Protein AF-A0A949MT12-F1 (afdb_monomer)

Radius of gyration: 16.6 Å; Cα contacts (8 Å, |Δi|>4): 36; chains: 1; bounding box: 38×30×39 Å

Nearest PDB structures (foldseek):
  4wny-assembly1_A-2  TM=4.966E-01  e=1.039E+00  Burkholderia pseudomallei 1710b
  3hgm-assembly2_D  TM=5.144E-01  e=3.813E+00  Halomonas elongata
  2pfs-assembly1_A-2  TM=4.929E-01  e=3.106E+00  Nitrosomonas e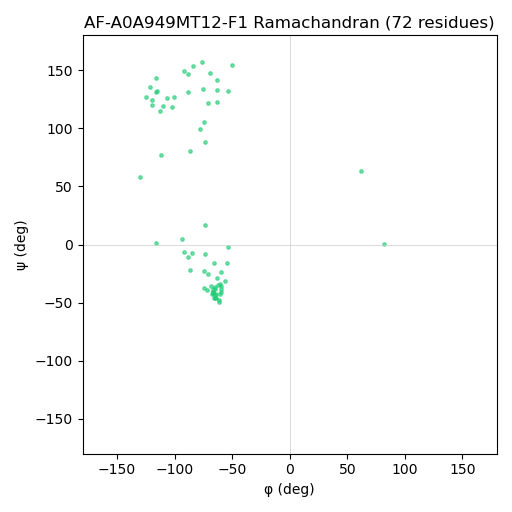uropaea ATCC 19718
  3cis-assembly4_H  TM=4.760E-01  e=7.059E+00  Mycobacterium tuberculosis
  5zyo-assembly2_D  TM=5.086E-01  e=9.938E+00  Escherichia coli K-12

pLDDT: mean 79.42, std 17.56, range [47.34, 97.06]

Foldseek 3Di:
DEEEQEDAPDPVSVVVVVVVVVDDDDPPYHYHYDYDDDDDDPPPPPPPPPPPPDVCVVVVVVVVVVVVVVVVVD

Structure (mmCIF, N/CA/C/O backbone):
data_AF-A0A949MT12-F1
#
_entry.id   AF-A0A949MT12-F1
#
loop_
_atom_site.group_PDB
_atom_site.id
_atom_site.type_symbol
_atom_site.label_atom_id
_atom_site.label_alt_id
_atom_site.label_comp_id
_atom_site.label_asym_id
_atom_site.label_entity_id
_atom_site.label_seq_id
_atom_site.pdbx_PDB_ins_code
_atom_site.Cartn_x
_atom_site.Cartn_y
_atom_site.Cartn_z
_atom_site.occupancy
_atom_site.B_iso_or_equiv
_atom_site.auth_seq_id
_atom_site.auth_comp_id
_atom_site.auth_asym_id
_atom_site.auth_atom_id
_atom_site.pdbx_PDB_model_num
ATOM 1 N N . MET A 1 1 ? -16.538 0.515 4.985 1.00 88.69 1 MET A N 1
ATOM 2 C CA . MET A 1 1 ? -15.960 1.330 3.881 1.00 88.69 1 MET A CA 1
ATOM 3 C C . MET A 1 1 ? -14.966 0.480 3.112 1.00 88.69 1 MET A C 1
ATOM 5 O O . MET A 1 1 ? -14.374 -0.397 3.718 1.00 88.69 1 MET A O 1
ATOM 9 N N . ASN A 1 2 ? -14.768 0.722 1.815 1.00 95.12 2 ASN A N 1
ATOM 10 C CA . ASN A 1 2 ? -13.750 0.010 1.035 1.00 95.12 2 ASN A CA 1
ATOM 11 C C . ASN A 1 2 ? -12.630 0.990 0.689 1.00 95.12 2 ASN A C 1
ATOM 13 O O . ASN A 1 2 ? -12.884 2.012 0.050 1.00 95.12 2 ASN A O 1
ATOM 17 N N . ILE A 1 3 ? -11.418 0.701 1.152 1.00 95.19 3 ILE A N 1
ATOM 18 C CA . ILE A 1 3 ? -10.263 1.596 1.066 1.00 95.19 3 ILE A CA 1
ATOM 19 C C . ILE A 1 3 ? -9.182 0.896 0.252 1.00 95.19 3 ILE A C 1
ATOM 21 O O . ILE A 1 3 ? -8.777 -0.215 0.583 1.00 95.19 3 ILE A O 1
ATOM 25 N N . LEU A 1 4 ? -8.709 1.543 -0.812 1.00 96.50 4 LEU A N 1
ATOM 26 C CA . LEU A 1 4 ? -7.601 1.047 -1.622 1.00 96.50 4 LEU A CA 1
ATOM 27 C C . LEU A 1 4 ? -6.349 1.876 -1.341 1.00 96.50 4 LEU A C 1
ATOM 29 O O . LEU A 1 4 ? -6.380 3.101 -1.449 1.00 96.50 4 LEU A O 1
ATOM 33 N N . ILE A 1 5 ? -5.258 1.202 -0.987 1.00 95.81 5 ILE A N 1
ATOM 34 C CA . ILE A 1 5 ? -3.955 1.806 -0.718 1.00 95.81 5 ILE A CA 1
ATOM 35 C C . ILE A 1 5 ? -2.993 1.345 -1.808 1.00 95.81 5 ILE A C 1
ATOM 37 O O . ILE A 1 5 ? -2.686 0.157 -1.907 1.00 95.81 5 ILE A O 1
ATOM 41 N N . ALA A 1 6 ? -2.525 2.286 -2.624 1.00 95.12 6 ALA A N 1
ATOM 42 C CA . ALA A 1 6 ? -1.492 2.030 -3.617 1.00 95.12 6 ALA A CA 1
ATOM 43 C C . ALA A 1 6 ? -0.102 2.224 -2.996 1.00 95.12 6 ALA A C 1
ATOM 45 O O . ALA A 1 6 ? 0.151 3.242 -2.351 1.00 95.12 6 ALA A O 1
ATOM 46 N N . LEU A 1 7 ? 0.786 1.254 -3.205 1.00 95.12 7 LEU A N 1
ATOM 47 C CA . LEU A 1 7 ? 2.177 1.277 -2.769 1.00 95.12 7 LEU A CA 1
ATOM 48 C C . LEU A 1 7 ? 3.092 1.256 -3.989 1.00 95.12 7 LEU A C 1
ATOM 50 O O . LEU A 1 7 ? 2.942 0.400 -4.859 1.00 95.12 7 LEU A O 1
ATOM 54 N N . ASP A 1 8 ? 4.068 2.152 -4.026 1.00 91.50 8 ASP A N 1
ATOM 55 C CA . ASP A 1 8 ? 5.116 2.212 -5.055 1.00 91.50 8 ASP A CA 1
ATOM 56 C C . ASP A 1 8 ? 6.521 1.960 -4.473 1.00 91.50 8 ASP A C 1
ATOM 58 O O . ASP A 1 8 ? 7.508 1.990 -5.197 1.00 91.50 8 ASP A O 1
ATOM 62 N N . GLY A 1 9 ? 6.623 1.695 -3.165 1.00 89.50 9 GLY A N 1
ATOM 63 C CA . GLY A 1 9 ? 7.896 1.473 -2.473 1.00 89.50 9 GLY A CA 1
ATOM 64 C C . GLY A 1 9 ? 8.628 2.759 -2.077 1.00 89.50 9 GLY A C 1
ATOM 65 O O . GLY A 1 9 ? 9.690 2.686 -1.466 1.00 89.50 9 GLY A O 1
ATOM 66 N N . SER A 1 10 ? 8.069 3.935 -2.373 1.00 92.38 10 SER A N 1
ATOM 67 C CA . SER A 1 10 ? 8.637 5.217 -1.952 1.00 92.38 10 SER A CA 1
ATOM 68 C C . SER A 1 10 ? 8.379 5.510 -0.469 1.00 92.38 10 SER A C 1
ATOM 70 O O . SER A 1 10 ? 7.383 5.063 0.109 1.00 92.38 10 SER A O 1
ATOM 72 N N . GLU A 1 11 ? 9.209 6.371 0.127 1.00 94.38 11 GLU A N 1
ATOM 73 C CA . GLU A 1 11 ? 8.980 6.926 1.472 1.00 94.38 11 GLU A CA 1
ATOM 74 C C . GLU A 1 11 ? 7.618 7.637 1.586 1.00 94.38 11 GLU A C 1
ATOM 76 O O . GLU A 1 11 ? 6.967 7.602 2.631 1.00 94.38 11 GLU A O 1
ATOM 81 N N . CYS A 1 12 ? 7.139 8.236 0.491 1.00 95.69 12 CYS A N 1
ATOM 82 C CA . CYS A 1 12 ? 5.819 8.857 0.426 1.00 95.69 12 CYS A CA 1
ATOM 83 C C . CYS A 1 12 ? 4.697 7.823 0.584 1.00 95.69 12 CYS A C 1
ATOM 85 O O . CYS A 1 12 ? 3.750 8.061 1.338 1.00 95.69 12 CYS A O 1
ATOM 87 N N . SER A 1 13 ? 4.801 6.668 -0.083 1.00 94.62 13 SER A N 1
ATOM 88 C CA . SER A 1 13 ? 3.809 5.596 0.067 1.00 94.62 13 SER A CA 1
ATOM 89 C C . SER A 1 13 ? 3.802 5.016 1.481 1.00 94.62 13 SER A C 1
ATOM 91 O O . SER A 1 13 ? 2.733 4.765 2.038 1.00 94.62 13 SER A O 1
ATOM 93 N N . LYS A 1 14 ? 4.974 4.912 2.120 1.00 94.88 14 LYS A N 1
ATOM 94 C CA . LYS A 1 14 ? 5.080 4.540 3.533 1.00 94.88 14 LYS A CA 1
ATOM 95 C C . LYS A 1 14 ? 4.375 5.553 4.442 1.00 94.88 14 LYS A C 1
ATOM 97 O O . LYS A 1 14 ? 3.554 5.159 5.268 1.00 94.88 14 LYS A O 1
ATOM 102 N N . ALA A 1 15 ? 4.646 6.846 4.272 1.00 96.38 15 ALA A N 1
ATOM 103 C CA . ALA A 1 15 ? 4.002 7.894 5.064 1.00 96.38 15 ALA A CA 1
ATOM 104 C C . ALA A 1 15 ? 2.472 7.908 4.877 1.00 96.38 15 ALA A C 1
ATOM 106 O O . ALA A 1 15 ? 1.731 8.173 5.826 1.00 96.38 15 ALA A O 1
ATOM 107 N N . ALA A 1 16 ? 1.984 7.581 3.675 1.00 95.12 16 ALA A N 1
ATOM 108 C CA . ALA A 1 16 ? 0.556 7.446 3.409 1.00 95.12 16 ALA A CA 1
ATOM 109 C C . ALA A 1 16 ? -0.074 6.295 4.212 1.00 95.12 16 ALA A C 1
ATOM 111 O O . ALA A 1 16 ? -1.144 6.478 4.794 1.00 95.12 16 ALA A O 1
ATOM 112 N N . VAL A 1 17 ? 0.596 5.140 4.304 1.00 96.06 17 VAL A N 1
ATOM 113 C CA . VAL A 1 17 ? 0.160 4.024 5.162 1.00 96.06 17 VAL A CA 1
ATOM 114 C C . VAL A 1 17 ? 0.128 4.451 6.626 1.00 96.06 17 VAL A C 1
ATOM 116 O O . VAL A 1 17 ? -0.887 4.253 7.291 1.00 96.06 17 VAL A O 1
ATOM 119 N N . ASP A 1 18 ? 1.193 5.090 7.112 1.00 96.12 18 ASP A N 1
ATOM 120 C CA . ASP A 1 18 ? 1.287 5.540 8.505 1.00 96.12 18 ASP A CA 1
ATOM 121 C C . ASP A 1 18 ? 0.152 6.535 8.846 1.00 96.12 18 ASP A C 1
ATOM 123 O O . ASP A 1 18 ? -0.474 6.450 9.907 1.00 96.12 18 ASP A O 1
ATOM 127 N N . PHE A 1 19 ? -0.208 7.422 7.910 1.00 95.38 19 PHE A N 1
ATOM 128 C CA . PHE A 1 19 ? -1.370 8.302 8.050 1.00 95.38 19 PHE A CA 1
ATOM 129 C C . PHE A 1 19 ? -2.695 7.530 8.085 1.00 95.38 19 PHE A C 1
ATOM 131 O O . PHE A 1 19 ? -3.531 7.795 8.952 1.00 95.38 19 PHE A O 1
ATOM 138 N N . VAL A 1 20 ? -2.899 6.571 7.177 1.00 95.00 20 VAL A N 1
ATOM 139 C CA . VAL A 1 20 ? -4.109 5.733 7.140 1.00 95.00 20 VAL A CA 1
ATOM 140 C C . VAL A 1 20 ? -4.268 4.959 8.452 1.00 95.00 20 VAL A C 1
ATOM 142 O O . VAL A 1 20 ? -5.366 4.921 9.002 1.00 95.00 20 VAL A O 1
ATOM 145 N N . LEU A 1 21 ? -3.187 4.422 9.019 1.00 93.88 21 LEU A N 1
ATOM 146 C CA . LEU A 1 21 ? -3.211 3.700 10.297 1.00 93.88 21 LEU A CA 1
ATOM 147 C C . LEU A 1 21 ? -3.637 4.570 11.489 1.00 93.88 21 LEU A C 1
ATOM 149 O O . LEU A 1 21 ? -4.223 4.058 12.438 1.00 93.88 21 LEU A O 1
ATOM 153 N N . SER A 1 22 ? 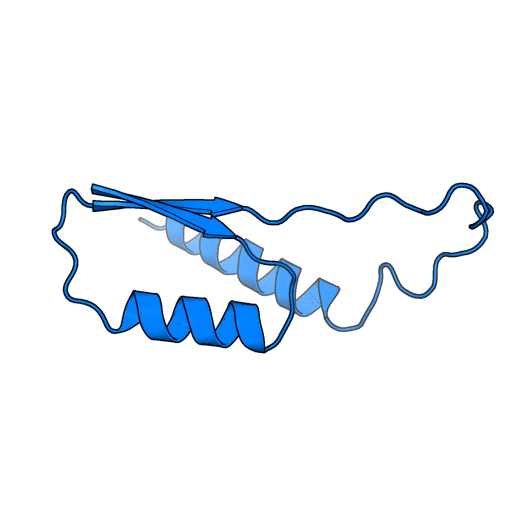-3.388 5.881 11.445 1.00 95.69 22 SER A N 1
ATOM 154 C CA . SER A 1 22 ? -3.728 6.802 12.544 1.00 95.69 22 SER A CA 1
ATOM 155 C C . SER A 1 22 ? -5.227 7.111 12.679 1.00 95.69 22 SER A C 1
ATOM 157 O O . SER A 1 22 ? -5.652 7.783 13.622 1.00 95.69 22 SER A O 1
ATOM 159 N N . ARG A 1 23 ? -6.045 6.669 11.720 1.00 94.38 23 ARG A N 1
ATOM 160 C CA . ARG A 1 23 ? -7.468 7.008 11.644 1.00 94.38 23 ARG A CA 1
ATOM 161 C C . ARG A 1 23 ? -8.320 6.009 12.438 1.00 94.38 23 ARG A C 1
ATOM 163 O O . ARG A 1 23 ? -8.014 4.820 12.465 1.00 94.38 23 ARG A O 1
ATOM 170 N N . PRO A 1 24 ? -9.430 6.458 13.046 1.00 94.94 24 PRO A N 1
ATOM 171 C CA . PRO A 1 24 ? -10.380 5.553 13.678 1.00 94.94 24 PRO A CA 1
ATOM 172 C C . PRO A 1 24 ? -11.204 4.828 12.605 1.00 94.94 24 PRO A C 1
ATOM 174 O O . PRO A 1 24 ? -12.095 5.421 11.994 1.00 94.94 24 PRO A O 1
ATOM 177 N N . TRP A 1 25 ? -10.900 3.551 12.385 1.00 95.75 25 TRP A N 1
ATOM 178 C CA . TRP A 1 25 ? -11.637 2.680 11.467 1.00 95.75 25 TRP A CA 1
ATOM 179 C C . TRP A 1 25 ? -12.747 1.926 12.184 1.00 95.75 25 TRP A C 1
ATOM 181 O O . TRP A 1 25 ? -12.647 1.602 13.371 1.00 95.75 25 TRP A O 1
ATOM 191 N N . ARG A 1 26 ? -13.822 1.640 11.456 1.00 96.75 26 ARG A N 1
ATOM 192 C CA . ARG A 1 26 ? -14.896 0.775 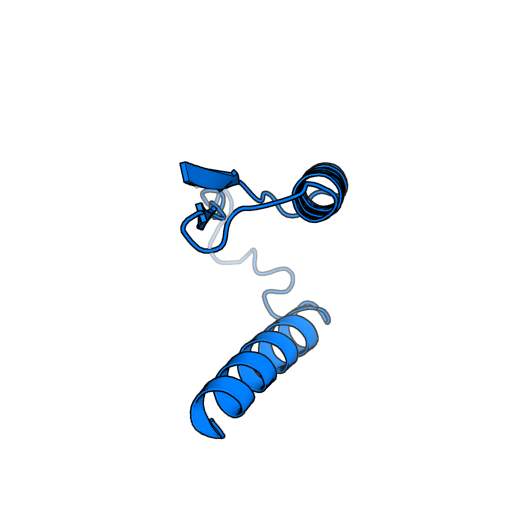11.937 1.00 96.75 26 ARG A CA 1
ATOM 193 C C . ARG A 1 26 ? -14.510 -0.689 11.690 1.00 96.75 26 ARG A C 1
ATOM 195 O O . ARG A 1 26 ? -13.761 -0.966 10.756 1.00 96.75 26 ARG A O 1
ATOM 202 N N . PRO A 1 27 ? -15.028 -1.646 12.479 1.00 9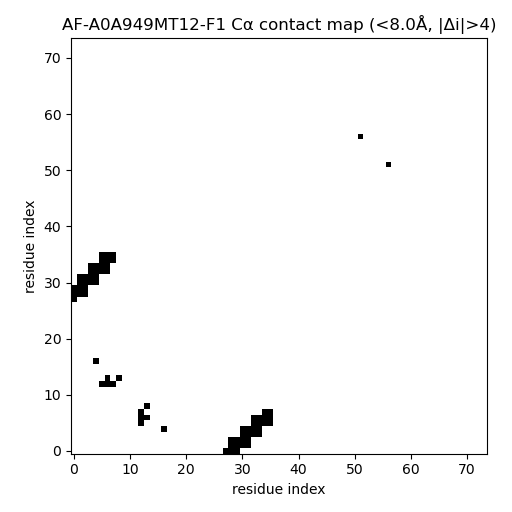4.75 27 PRO A N 1
ATOM 203 C CA . PRO A 1 27 ? -14.720 -3.067 12.290 1.00 94.75 27 PRO A CA 1
ATOM 204 C C . PRO A 1 27 ? -15.104 -3.631 10.912 1.00 94.75 27 PRO A C 1
ATOM 206 O O . PRO A 1 27 ? -14.553 -4.641 10.493 1.00 94.75 27 PRO A O 1
ATOM 209 N N . ASP A 1 28 ? -16.060 -3.002 10.226 1.00 96.88 28 ASP A N 1
ATOM 210 C CA . ASP A 1 28 ? -16.554 -3.371 8.896 1.00 96.88 28 ASP A CA 1
ATOM 211 C C . ASP A 1 28 ? -15.851 -2.623 7.747 1.00 96.88 28 ASP A C 1
ATOM 213 O O . ASP A 1 28 ? -16.226 -2.764 6.579 1.00 96.88 28 ASP A O 1
ATOM 217 N N . ASP A 1 29 ? -14.835 -1.811 8.051 1.00 96.31 29 ASP A N 1
ATOM 218 C CA . ASP A 1 29 ? -13.985 -1.214 7.029 1.00 96.31 29 ASP A CA 1
ATOM 219 C C . ASP A 1 29 ? -13.018 -2.259 6.459 1.00 96.31 29 ASP A C 1
ATOM 221 O O . ASP A 1 29 ? -12.388 -3.029 7.181 1.00 96.31 29 ASP A O 1
ATOM 225 N N . THR A 1 30 ? -12.902 -2.288 5.134 1.00 96.69 30 THR A N 1
ATOM 226 C CA . THR A 1 30 ? -12.060 -3.224 4.395 1.00 96.69 30 THR A CA 1
ATOM 227 C C . THR A 1 30 ? -10.971 -2.473 3.649 1.00 96.69 30 THR A C 1
ATOM 229 O O . THR A 1 30 ? -11.186 -1.377 3.119 1.00 96.69 30 THR A O 1
ATOM 232 N N . PHE A 1 31 ? -9.791 -3.083 3.602 1.00 96.69 31 PHE A N 1
ATOM 233 C CA . PHE A 1 31 ? -8.604 -2.511 2.986 1.00 96.69 31 PHE A CA 1
ATOM 234 C C . PHE A 1 31 ? -8.094 -3.428 1.887 1.00 96.69 31 PHE A C 1
ATOM 236 O O . PHE A 1 31 ? -7.975 -4.637 2.078 1.00 96.69 31 PHE A O 1
ATOM 243 N N . VAL A 1 32 ? -7.753 -2.833 0.751 1.00 97.06 32 VAL A N 1
ATOM 244 C CA . VAL A 1 32 ? -7.072 -3.498 -0.354 1.00 97.06 32 VAL A CA 1
ATOM 245 C C . VAL A 1 32 ? -5.752 -2.784 -0.572 1.00 97.06 32 VAL A C 1
ATOM 247 O O . VAL A 1 32 ? -5.726 -1.588 -0.851 1.00 97.06 32 VAL A O 1
ATOM 250 N N . ILE A 1 33 ? -4.656 -3.521 -0.444 1.00 95.31 33 ILE A N 1
ATOM 251 C CA . ILE A 1 33 ? -3.312 -3.005 -0.688 1.00 95.31 33 ILE A CA 1
ATOM 252 C C . ILE A 1 33 ? -2.885 -3.464 -2.078 1.00 95.31 33 ILE A C 1
ATOM 254 O O . ILE A 1 33 ? -2.951 -4.654 -2.384 1.00 95.31 33 ILE A O 1
ATOM 258 N N . VAL A 1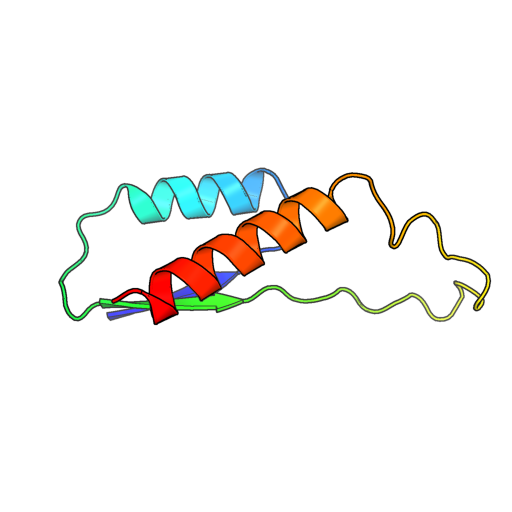 34 ? -2.466 -2.521 -2.919 1.00 95.25 34 VAL A N 1
ATOM 259 C CA . VAL A 1 34 ? -2.040 -2.783 -4.296 1.00 95.25 34 VAL A CA 1
ATOM 260 C C . VAL A 1 34 ? -0.637 -2.241 -4.498 1.00 95.25 34 VAL A C 1
ATOM 262 O O . VAL A 1 34 ? -0.386 -1.063 -4.269 1.00 95.25 34 VAL A O 1
ATOM 265 N N . HIS A 1 35 ? 0.256 -3.093 -4.983 1.00 93.88 35 HIS A N 1
ATOM 266 C CA . HIS A 1 35 ? 1.552 -2.691 -5.509 1.00 93.88 35 HIS A CA 1
ATOM 267 C C . HIS A 1 35 ? 1.595 -3.022 -6.999 1.00 93.88 35 HIS A C 1
ATOM 269 O O . HIS A 1 35 ? 1.208 -4.123 -7.400 1.00 93.88 35 HIS A O 1
ATOM 275 N N . VAL A 1 36 ? 2.026 -2.065 -7.819 1.00 90.38 36 VAL A N 1
ATOM 276 C CA . VAL A 1 36 ? 2.166 -2.253 -9.265 1.00 90.38 36 VAL A CA 1
ATOM 277 C C . VAL A 1 36 ? 3.640 -2.457 -9.569 1.00 90.38 36 VAL A C 1
ATOM 279 O O . VAL A 1 36 ? 4.449 -1.568 -9.331 1.00 90.38 36 VAL A O 1
ATOM 282 N N . VAL A 1 37 ? 3.970 -3.627 -10.110 1.00 85.81 37 VAL A N 1
ATOM 283 C CA . VAL A 1 37 ? 5.312 -3.902 -10.623 1.00 85.81 37 VAL A CA 1
ATOM 284 C C . VAL A 1 37 ? 5.501 -3.099 -11.905 1.00 85.81 37 VAL A C 1
ATOM 286 O O . VAL A 1 37 ? 4.714 -3.238 -12.845 1.00 85.81 37 VAL A O 1
ATOM 289 N N . GLU A 1 38 ? 6.522 -2.246 -11.934 1.00 81.38 38 GLU A N 1
ATOM 290 C CA . GLU A 1 38 ? 6.828 -1.437 -13.111 1.00 81.38 38 GLU A CA 1
ATOM 291 C C . GLU A 1 38 ? 7.201 -2.326 -14.310 1.00 81.38 38 GLU A C 1
ATOM 293 O O . GLU A 1 38 ? 7.875 -3.350 -14.144 1.00 81.38 38 GLU A O 1
ATOM 298 N N . PRO A 1 39 ? 6.769 -1.968 -15.534 1.00 78.19 39 PRO A N 1
ATOM 299 C CA . PRO A 1 39 ? 7.154 -2.714 -16.719 1.00 78.19 39 PRO A CA 1
ATOM 300 C C . PRO A 1 39 ? 8.670 -2.630 -16.914 1.00 78.19 39 PRO A C 1
ATOM 302 O O . PRO A 1 39 ? 9.247 -1.544 -16.891 1.00 78.19 39 PRO A O 1
ATOM 305 N N . MET A 1 40 ? 9.309 -3.773 -17.170 1.00 70.69 40 MET A N 1
ATOM 306 C CA . MET A 1 40 ? 10.706 -3.784 -17.598 1.00 70.69 40 MET A CA 1
ATOM 307 C C . MET A 1 40 ? 10.821 -3.061 -18.955 1.00 70.69 40 MET A C 1
ATOM 309 O O . MET A 1 40 ? 10.151 -3.469 -19.910 1.00 70.69 40 MET A O 1
ATOM 313 N N . PRO A 1 41 ? 11.644 -2.002 -19.071 1.00 73.50 41 PRO A N 1
ATOM 314 C CA . PRO A 1 41 ? 11.952 -1.360 -20.340 1.00 73.50 41 PRO A CA 1
ATOM 315 C C . PRO A 1 41 ? 12.465 -2.387 -21.355 1.00 73.50 41 PRO A C 1
ATOM 317 O O . PRO A 1 41 ? 13.333 -3.202 -21.044 1.00 73.50 41 PRO A O 1
ATOM 320 N N . ALA A 1 42 ? 11.921 -2.363 -22.574 1.00 66.38 42 ALA A N 1
ATOM 321 C CA . ALA A 1 42 ? 12.234 -3.346 -23.618 1.00 66.38 42 ALA A CA 1
ATOM 322 C C . ALA A 1 42 ? 13.697 -3.286 -24.108 1.00 66.38 42 ALA A C 1
ATOM 324 O O . ALA A 1 42 ? 14.172 -4.211 -24.764 1.00 66.38 42 ALA A O 1
ATOM 325 N N . ASP A 1 43 ? 14.402 -2.197 -23.803 1.00 67.94 43 ASP A N 1
ATOM 326 C CA . ASP A 1 43 ? 15.820 -1.967 -24.075 1.00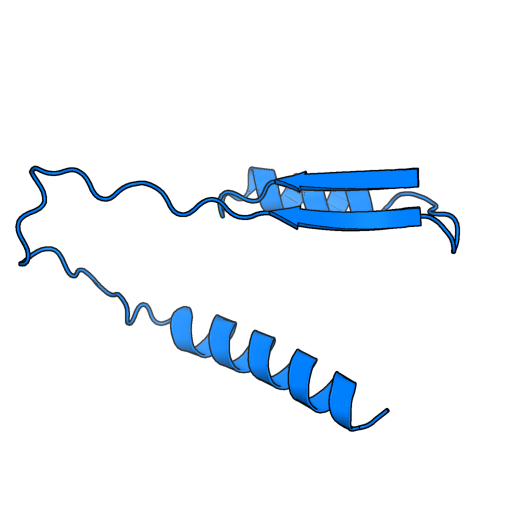 67.94 43 ASP A CA 1
ATOM 327 C C . ASP A 1 43 ? 16.747 -2.480 -22.959 1.00 67.94 43 ASP A C 1
ATOM 329 O O . ASP A 1 43 ? 17.953 -2.619 -23.182 1.00 67.94 43 ASP A O 1
ATOM 333 N N . MET A 1 44 ? 16.204 -2.857 -21.793 1.00 58.62 44 MET A N 1
ATOM 334 C CA . MET A 1 44 ? 16.927 -3.672 -20.821 1.00 58.62 44 MET A CA 1
ATOM 335 C C . MET A 1 44 ? 17.004 -5.104 -21.350 1.00 58.62 44 MET A C 1
ATOM 337 O O . MET A 1 44 ? 16.143 -5.944 -21.097 1.00 58.62 44 MET A O 1
ATOM 341 N N . GLY A 1 45 ? 18.051 -5.386 -22.130 1.00 54.97 45 GLY A N 1
ATOM 342 C CA . GLY A 1 45 ? 18.384 -6.748 -22.530 1.00 54.97 45 GLY A CA 1
ATOM 343 C C . GLY A 1 45 ? 18.422 -7.681 -21.314 1.00 54.97 45 GLY A C 1
ATOM 344 O O . GLY A 1 45 ? 18.714 -7.252 -20.200 1.00 54.97 45 GLY A O 1
ATOM 345 N N . ILE A 1 46 ? 18.190 -8.974 -21.551 1.00 54.00 46 ILE A N 1
ATOM 346 C CA . ILE A 1 46 ? 18.078 -10.082 -20.571 1.00 54.00 46 ILE A CA 1
ATOM 347 C C . ILE A 1 46 ? 19.294 -10.192 -19.601 1.00 54.00 46 ILE A C 1
ATOM 349 O O . ILE A 1 46 ? 19.311 -11.012 -18.692 1.00 54.00 46 ILE A O 1
ATOM 353 N N . ASN A 1 47 ? 20.313 -9.342 -19.765 1.00 52.31 47 ASN A N 1
ATOM 354 C CA . ASN A 1 47 ? 21.485 -9.206 -18.904 1.00 52.31 47 ASN A CA 1
ATOM 355 C C . ASN A 1 47 ? 21.348 -8.164 -17.776 1.00 52.31 47 ASN A C 1
ATOM 357 O O . ASN A 1 47 ? 22.255 -8.078 -16.948 1.00 52.31 47 ASN A O 1
ATOM 361 N N . TYR A 1 48 ? 20.272 -7.372 -17.700 1.00 50.88 48 TYR A N 1
ATOM 362 C CA . TYR A 1 48 ? 20.048 -6.497 -16.543 1.00 50.88 48 TYR A CA 1
ATOM 363 C C . TYR A 1 48 ? 19.306 -7.263 -15.443 1.00 50.88 48 TYR A C 1
ATOM 365 O O . TYR A 1 48 ? 18.102 -7.130 -15.250 1.00 50.88 48 TYR A O 1
ATOM 373 N N . VAL A 1 49 ? 20.068 -8.060 -14.692 1.00 52.31 49 VAL A N 1
ATOM 374 C CA . VAL A 1 49 ? 19.698 -8.461 -13.330 1.00 52.31 49 VAL A CA 1
ATOM 375 C C . VAL A 1 49 ? 20.683 -7.805 -12.363 1.00 52.31 49 VAL A C 1
ATOM 377 O O . VAL A 1 49 ? 21.597 -8.467 -11.868 1.00 52.31 49 VAL A O 1
ATOM 380 N N . PRO A 1 50 ? 20.561 -6.504 -12.056 1.00 48.56 50 PRO A N 1
ATOM 381 C CA . PRO A 1 50 ? 21.152 -5.992 -10.843 1.00 48.56 50 PRO A CA 1
ATOM 382 C C . PRO A 1 50 ? 20.197 -6.411 -9.734 1.00 48.56 50 PRO A C 1
ATOM 384 O O . PRO A 1 50 ? 19.173 -5.779 -9.491 1.00 48.56 50 PRO A O 1
ATOM 387 N N . THR A 1 51 ? 20.546 -7.494 -9.043 1.00 48.28 51 THR A N 1
ATOM 388 C CA . THR A 1 51 ? 20.018 -7.788 -7.705 1.00 48.28 51 THR A CA 1
ATOM 389 C C . THR A 1 51 ? 18.493 -7.985 -7.609 1.00 48.28 51 THR A C 1
ATOM 391 O O . THR A 1 51 ? 17.842 -7.330 -6.809 1.00 48.28 51 THR A O 1
ATOM 394 N N . CYS A 1 52 ? 17.939 -9.017 -8.262 1.00 47.34 52 CYS A N 1
ATOM 395 C CA . CYS A 1 52 ? 16.770 -9.736 -7.698 1.00 47.34 52 CYS A CA 1
ATOM 396 C C . CYS A 1 52 ? 17.160 -10.645 -6.503 1.00 47.34 52 CYS A C 1
ATOM 398 O O . CYS A 1 52 ? 16.460 -11.585 -6.141 1.00 47.34 52 CYS A O 1
ATOM 400 N N . THR A 1 53 ? 18.346 -10.388 -5.954 1.00 48.19 53 THR A N 1
ATOM 401 C CA . THR A 1 53 ? 18.798 -10.743 -4.615 1.00 48.19 53 THR A CA 1
ATOM 402 C C . THR A 1 53 ? 19.374 -9.469 -4.000 1.00 48.19 53 THR A C 1
ATOM 404 O O . THR A 1 53 ? 20.573 -9.381 -3.718 1.00 48.19 53 THR A O 1
ATOM 407 N N . SER A 1 54 ? 18.576 -8.406 -3.901 1.00 47.75 54 SER A N 1
ATOM 408 C CA . SER A 1 54 ? 18.978 -7.312 -3.019 1.00 47.75 54 SER A CA 1
ATOM 409 C C . SER A 1 54 ? 18.854 -7.843 -1.588 1.00 47.75 54 SER A C 1
ATOM 411 O O . SER A 1 54 ? 18.011 -8.691 -1.302 1.00 47.75 54 SER A O 1
ATOM 413 N N . VAL A 1 55 ? 19.702 -7.394 -0.665 1.00 49.88 55 VAL A N 1
ATOM 414 C CA . VAL A 1 55 ? 19.715 -7.865 0.738 1.00 49.88 55 VAL A CA 1
ATOM 415 C C . VAL A 1 55 ? 18.329 -7.716 1.415 1.00 49.88 55 VAL A C 1
ATOM 417 O O . VAL A 1 55 ? 18.047 -8.365 2.421 1.00 49.88 55 VAL A O 1
ATOM 420 N N . CYS A 1 56 ? 17.437 -6.916 0.820 1.00 51.03 56 CYS A N 1
ATOM 421 C CA . CYS A 1 56 ? 16.050 -6.707 1.216 1.00 51.03 56 CYS A CA 1
ATOM 422 C C . CYS A 1 56 ? 15.101 -7.875 0.879 1.00 51.03 56 CYS A C 1
ATOM 424 O O . CYS A 1 56 ? 14.085 -8.015 1.556 1.00 51.03 56 CYS A O 1
ATOM 426 N N . ASP A 1 57 ? 15.415 -8.737 -0.094 1.00 55.00 57 ASP A N 1
ATOM 427 C CA . ASP A 1 57 ? 14.514 -9.822 -0.520 1.00 55.00 57 ASP A CA 1
ATOM 428 C C . ASP A 1 57 ? 14.360 -10.893 0.565 1.00 55.00 57 ASP A C 1
ATOM 430 O O . ASP A 1 57 ? 13.257 -11.383 0.796 1.00 55.00 57 ASP A O 1
ATOM 434 N N . ASN A 1 58 ? 15.425 -11.183 1.321 1.00 59.97 58 ASN A N 1
ATOM 435 C CA . ASN A 1 58 ? 15.324 -12.057 2.492 1.00 59.97 58 ASN A CA 1
ATOM 436 C C . ASN A 1 58 ? 14.473 -11.421 3.593 1.00 59.97 58 ASN A C 1
ATOM 438 O O . ASN A 1 58 ? 13.668 -12.108 4.204 1.00 59.97 58 ASN A O 1
ATOM 442 N N . ALA A 1 59 ? 14.613 -10.119 3.850 1.00 66.38 59 ALA A N 1
ATOM 443 C CA . ALA A 1 59 ? 13.834 -9.456 4.894 1.00 66.38 59 ALA A CA 1
ATOM 444 C C . ALA A 1 59 ? 12.336 -9.417 4.549 1.00 66.38 59 ALA A C 1
ATOM 446 O O . ALA A 1 59 ? 11.501 -9.693 5.409 1.00 66.38 59 ALA A O 1
ATOM 447 N N . ILE A 1 60 ? 11.997 -9.129 3.288 1.00 64.81 60 ILE A N 1
ATOM 448 C CA . ILE A 1 60 ? 10.614 -9.142 2.794 1.00 64.81 60 ILE A CA 1
ATOM 449 C C . ILE A 1 60 ? 10.062 -10.571 2.793 1.00 64.81 60 ILE A C 1
ATOM 451 O O . ILE A 1 60 ? 8.931 -10.784 3.225 1.00 64.81 60 ILE A O 1
ATOM 455 N N . PHE A 1 61 ? 10.854 -11.557 2.365 1.00 70.38 61 PHE A N 1
ATOM 456 C CA . PHE A 1 61 ? 10.455 -12.962 2.381 1.00 70.38 61 PHE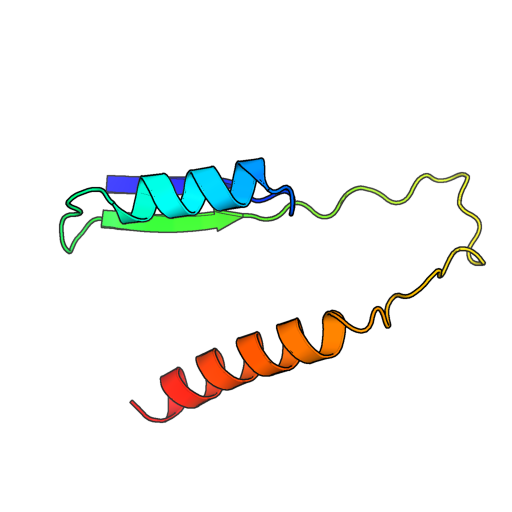 A CA 1
ATOM 457 C C . PHE A 1 61 ? 10.221 -13.481 3.804 1.00 70.38 61 PHE A C 1
ATOM 459 O O . PHE A 1 61 ? 9.190 -14.097 4.064 1.00 70.38 61 PHE A O 1
ATOM 466 N N . GLU A 1 62 ? 11.124 -13.195 4.744 1.00 75.06 62 GLU A N 1
ATOM 467 C CA . GLU A 1 62 ? 10.971 -13.582 6.151 1.00 75.06 62 GLU A CA 1
ATOM 468 C C . GLU A 1 62 ? 9.779 -12.871 6.807 1.00 75.06 62 GLU A C 1
ATOM 470 O O . GLU A 1 62 ? 9.025 -13.501 7.548 1.00 75.06 62 GLU A O 1
ATOM 475 N N . ALA A 1 63 ? 9.540 -11.594 6.486 1.00 76.62 63 ALA A N 1
ATOM 476 C CA . ALA A 1 63 ? 8.366 -10.862 6.963 1.00 76.62 63 ALA A CA 1
ATOM 477 C C . ALA A 1 63 ? 7.051 -11.413 6.380 1.00 76.62 63 ALA A C 1
ATOM 479 O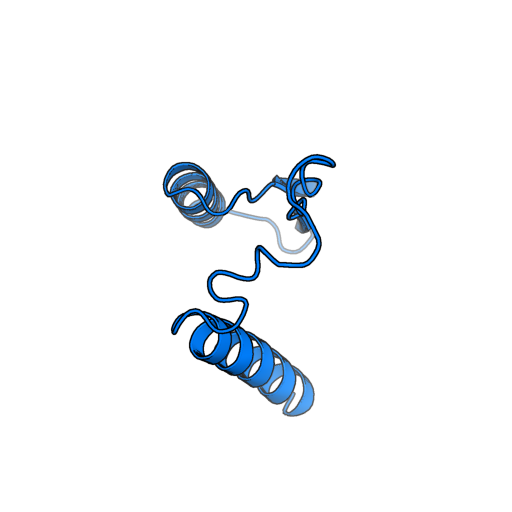 O . ALA A 1 63 ? 6.058 -11.543 7.091 1.00 76.62 63 ALA A O 1
ATOM 480 N N . ALA A 1 64 ? 7.027 -11.773 5.095 1.00 75.38 64 ALA A N 1
ATOM 481 C CA . ALA A 1 64 ? 5.863 -12.401 4.473 1.00 75.38 64 ALA A CA 1
ATOM 482 C C . ALA A 1 64 ? 5.605 -13.807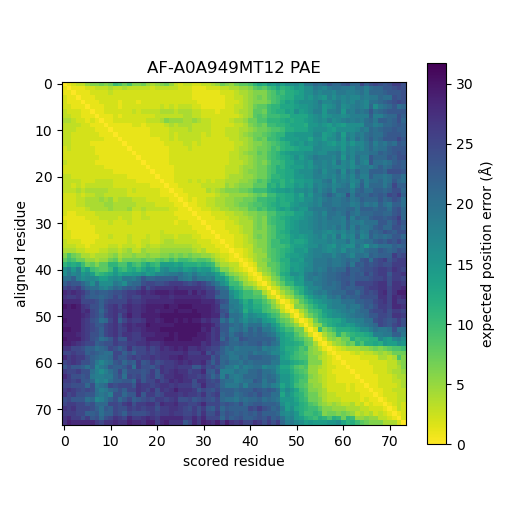 5.043 1.00 75.38 64 ALA A C 1
ATOM 484 O O . ALA A 1 64 ? 4.456 -14.202 5.270 1.00 75.38 64 ALA A O 1
ATOM 485 N N . LYS A 1 65 ? 6.674 -14.563 5.312 1.00 81.31 65 LYS A N 1
ATOM 486 C CA . LYS A 1 65 ? 6.607 -15.897 5.905 1.00 81.31 65 LYS A CA 1
ATOM 487 C C . LYS A 1 65 ? 6.081 -15.857 7.339 1.00 81.31 65 LYS A C 1
ATOM 489 O O . LYS A 1 65 ? 5.168 -16.618 7.645 1.00 81.31 65 LYS A O 1
ATOM 494 N N . SER A 1 66 ? 6.575 -14.947 8.183 1.00 85.06 66 SER A N 1
ATOM 495 C CA . SER A 1 66 ? 6.113 -14.832 9.573 1.00 85.06 66 SER A CA 1
ATOM 496 C C . SER A 1 66 ? 4.621 -14.502 9.663 1.00 85.06 66 SER A C 1
ATOM 498 O O . SER A 1 66 ? 3.895 -15.162 10.402 1.00 85.06 66 SER A O 1
ATOM 500 N N . LEU A 1 67 ? 4.127 -13.586 8.822 1.00 79.38 67 LEU A N 1
ATOM 501 C CA . LEU A 1 67 ? 2.695 -13.277 8.723 1.00 79.38 67 LEU A CA 1
ATOM 502 C C . LEU A 1 67 ? 1.852 -14.496 8.316 1.00 79.38 67 LEU A C 1
ATOM 504 O O . LEU A 1 67 ? 0.721 -14.658 8.773 1.00 79.38 67 LEU A O 1
ATOM 508 N N . THR A 1 68 ? 2.395 -15.358 7.453 1.00 81.62 68 THR A N 1
ATOM 509 C CA . THR A 1 68 ? 1.702 -16.565 6.983 1.00 81.62 68 THR A CA 1
ATOM 510 C C . THR A 1 68 ? 1.671 -17.658 8.053 1.00 81.62 68 THR A C 1
ATOM 512 O O . THR A 1 68 ? 0.672 -18.367 8.181 1.00 81.62 68 THR A O 1
ATOM 515 N N . ASP A 1 69 ? 2.745 -17.801 8.827 1.00 84.94 69 ASP A N 1
ATOM 516 C CA . ASP A 1 69 ? 2.834 -18.779 9.912 1.00 84.94 69 ASP A CA 1
ATOM 517 C C . ASP A 1 69 ? 1.946 -18.373 11.104 1.00 84.94 69 ASP A C 1
ATOM 519 O O . ASP A 1 69 ? 1.211 -19.212 11.632 1.00 84.94 69 ASP A O 1
ATOM 523 N N . ASP A 1 70 ? 1.890 -17.081 11.441 1.00 76.25 70 ASP A N 1
ATOM 524 C CA . ASP A 1 70 ? 0.970 -16.537 12.452 1.00 76.25 70 ASP A CA 1
ATOM 525 C C . ASP A 1 70 ? -0.506 -16.737 12.072 1.00 76.25 70 ASP A C 1
ATOM 527 O O . ASP A 1 70 ? -1.353 -16.985 12.935 1.00 76.25 70 ASP A O 1
ATOM 531 N N . ALA A 1 71 ? -0.828 -16.665 10.777 1.00 65.31 71 ALA A N 1
ATOM 532 C CA . ALA A 1 71 ? -2.175 -16.926 10.275 1.00 65.31 71 ALA A CA 1
ATOM 533 C C . ALA A 1 71 ? -2.574 -18.411 10.353 1.00 65.31 71 ALA A C 1
ATOM 535 O O . ALA A 1 71 ? -3.763 -18.705 10.424 1.00 65.31 71 ALA A O 1
ATOM 536 N N . LYS A 1 72 ? -1.610 -19.344 10.344 1.00 66.56 72 LYS A N 1
ATOM 537 C CA . LYS A 1 72 ? -1.859 -20.792 10.496 1.00 66.56 72 LYS A CA 1
ATOM 538 C C . LYS A 1 72 ? -1.915 -21.252 11.952 1.00 66.56 72 LYS A C 1
ATOM 540 O O . LYS A 1 72 ? -2.442 -22.327 12.220 1.00 66.56 72 LYS A O 1
ATOM 545 N N . ALA A 1 73 ? -1.318 -20.489 12.865 1.00 62.00 73 ALA A N 1
ATOM 546 C CA . ALA A 1 73 ? -1.284 -20.794 14.294 1.00 62.00 73 ALA A CA 1
ATOM 547 C C . ALA A 1 73 ? -2.537 -20.316 15.059 1.00 62.00 73 ALA A C 1
ATOM 549 O O . ALA A 1 73 ? -2.674 -20.615 16.247 1.00 62.00 73 ALA A O 1
ATOM 550 N N . ARG A 1 74 ? -3.427 -19.572 14.395 1.00 49.69 74 ARG A N 1
ATOM 551 C CA . ARG A 1 74 ? -4.752 -19.169 14.886 1.00 49.69 74 ARG A CA 1
ATOM 552 C C . ARG A 1 74 ? -5.836 -20.081 14.330 1.00 49.69 74 ARG A C 1
ATOM 554 O O . ARG A 1 74 ? -6.807 -20.315 15.080 1.00 49.69 74 ARG A O 1
#

Solvent-accessible surface area (backbone atoms only — not comparable to full-atom values): 4813 Å² total; per-residue (Å²): 85,85,44,77,44,71,42,80,84,45,72,66,39,52,52,50,51,57,54,60,68,73,52,93,74,59,93,75,48,42,78,46,81,44,70,73,82,77,81,78,58,88,82,62,53,98,79,74,69,85,53,96,70,40,86,59,52,59,55,53,48,52,54,55,46,50,58,53,51,57,64,70,76,106

Sequence (74 aa):
MNILIALDGSECSKAAVDFVLSRPWRPDDTFVIVHVVEPMPADMGINYVPTCTSVCDNAIFEAAKSLTDDAKAR

Secondary structure (DSSP, 8-state):
-EEEEEE-SSHHHHHHHHHHHTS---TT-EEEEEEPPPPPPTTS-TT--S-TT-HHHHHHHHHHHHHHHHHH--

Mean predicted aligned error: 13.26 Å